Protein AF-A0A257GGH4-F1 (afdb_monomer)

Foldseek 3Di:
DDDDDDDDDDDPPPDPPDPPPDDDDDDDDDPCPPVDPPDAQAPVVDDPVVQVVQCVVPVDEQAQEFAQFDPDPVDGSGNSRVVSQVVVRVVCVNPNHHYYPGDHDDDDDPVGPPPPRGDDDDDD

Structure (mmCIF, N/CA/C/O backbone):
data_AF-A0A257GGH4-F1
#
_entry.id   AF-A0A257GGH4-F1
#
loop_
_atom_site.group_PDB
_atom_site.id
_atom_site.type_symbol
_atom_site.label_atom_id
_atom_site.label_alt_id
_atom_site.label_comp_id
_atom_site.label_asym_id
_atom_site.label_entity_id
_atom_site.label_seq_id
_atom_site.pdbx_PDB_ins_code
_atom_site.Cartn_x
_atom_site.Cartn_y
_atom_site.Cartn_z
_atom_site.occupancy
_atom_site.B_iso_or_equiv
_atom_site.auth_seq_id
_atom_site.auth_comp_id
_atom_site.auth_asym_id
_atom_site.auth_atom_id
_atom_site.pdbx_PDB_model_num
ATOM 1 N N . MET A 1 1 ? -12.029 -31.310 36.380 1.00 40.00 1 MET A N 1
ATOM 2 C CA . MET A 1 1 ? -12.451 -31.660 35.009 1.00 40.00 1 MET A CA 1
ATOM 3 C C . MET A 1 1 ? -13.382 -30.548 34.533 1.00 40.00 1 MET A C 1
ATOM 5 O O . MET A 1 1 ? -14.559 -30.571 34.852 1.00 40.00 1 MET A O 1
ATOM 9 N N . LEU A 1 2 ? -12.824 -29.494 33.929 1.00 39.91 2 LEU A N 1
ATOM 10 C CA . LEU A 1 2 ? -13.571 -28.348 33.391 1.00 39.91 2 LEU A CA 1
ATOM 11 C C . LEU A 1 2 ? -13.765 -28.594 31.8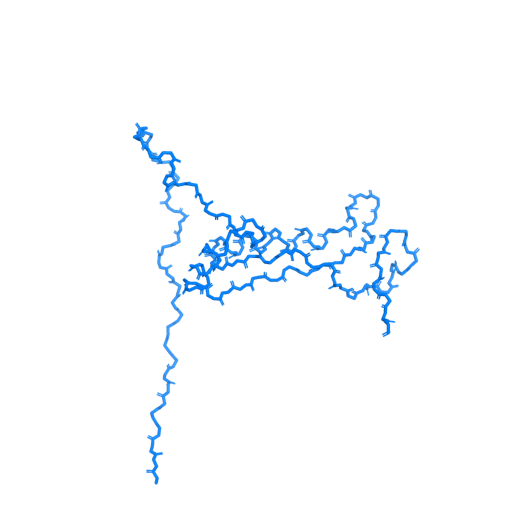92 1.00 39.91 2 LEU A C 1
ATOM 13 O O . LEU A 1 2 ? -12.780 -28.748 31.174 1.00 39.91 2 LEU A O 1
ATOM 17 N N . ALA A 1 3 ? -15.013 -28.691 31.439 1.00 34.47 3 ALA A N 1
ATOM 18 C CA . ALA A 1 3 ? -15.339 -28.855 30.028 1.00 34.47 3 ALA A CA 1
ATOM 19 C C . ALA A 1 3 ? -15.375 -27.482 29.338 1.00 34.47 3 ALA A C 1
ATOM 21 O O . ALA A 1 3 ? -16.099 -26.587 29.771 1.00 34.47 3 ALA A O 1
ATOM 22 N N . MET A 1 4 ? -14.589 -27.321 28.273 1.00 39.81 4 MET A N 1
ATOM 23 C CA . MET A 1 4 ? -14.688 -26.187 27.350 1.00 39.81 4 MET A CA 1
ATOM 24 C C . MET A 1 4 ? -15.807 -26.453 26.333 1.00 39.81 4 MET A C 1
ATOM 26 O O . MET A 1 4 ? -15.905 -27.586 25.857 1.00 39.81 4 MET A O 1
ATOM 30 N N . PRO A 1 5 ? -16.619 -25.461 25.930 1.00 40.62 5 PRO A N 1
ATOM 31 C CA . PRO A 1 5 ? -17.465 -25.621 24.760 1.00 40.62 5 PRO A CA 1
ATOM 32 C C . PRO A 1 5 ? -16.650 -25.390 23.479 1.00 40.62 5 PRO A C 1
ATOM 34 O O . PRO A 1 5 ? -15.863 -24.449 23.371 1.00 40.62 5 PRO A O 1
ATOM 37 N N . ALA A 1 6 ? -16.844 -26.285 22.512 1.00 42.06 6 ALA A N 1
ATOM 38 C CA . ALA A 1 6 ? -16.257 -26.231 21.183 1.00 42.06 6 ALA A CA 1
ATOM 39 C C . ALA A 1 6 ? -16.828 -25.055 20.366 1.00 42.06 6 ALA A C 1
ATOM 41 O O . ALA A 1 6 ? -18.041 -24.863 20.307 1.00 42.06 6 ALA A O 1
ATOM 42 N N . LEU A 1 7 ? -15.951 -24.296 19.705 1.00 38.50 7 LEU A N 1
ATOM 43 C CA . LEU A 1 7 ? -16.326 -23.305 18.694 1.00 38.50 7 LEU A CA 1
ATOM 44 C C . LEU A 1 7 ? -16.699 -24.032 17.391 1.00 38.50 7 LEU A C 1
ATOM 46 O O . LEU A 1 7 ? -15.871 -24.720 16.796 1.00 38.50 7 LEU A O 1
ATOM 50 N N . SER A 1 8 ? -17.949 -23.882 16.954 1.00 38.16 8 SER A N 1
ATOM 51 C CA . SER A 1 8 ? -18.442 -24.335 15.649 1.00 38.16 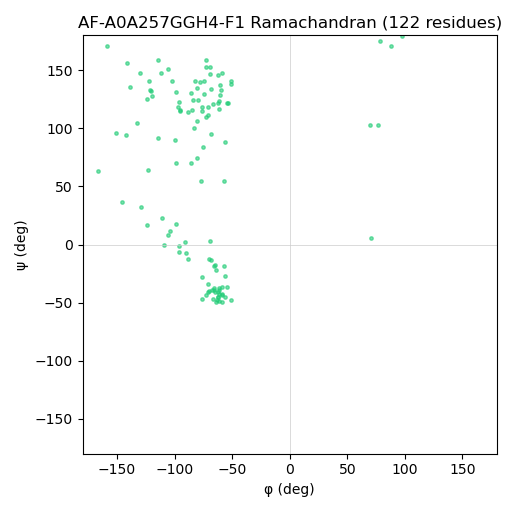8 SER A CA 1
ATOM 52 C C . SER A 1 8 ? -17.945 -23.416 14.521 1.00 38.16 8 SER A C 1
ATOM 54 O O . SER A 1 8 ? -17.973 -22.195 14.695 1.00 38.16 8 SER A O 1
ATOM 56 N N . PRO A 1 9 ? -17.559 -23.938 13.341 1.00 47.59 9 PRO A N 1
ATOM 57 C CA . PRO A 1 9 ? -17.210 -23.108 12.198 1.00 47.59 9 PRO A CA 1
ATOM 58 C C . PRO A 1 9 ? -18.499 -22.709 11.474 1.00 47.59 9 PRO A C 1
ATOM 60 O O . PRO A 1 9 ? -19.068 -23.497 10.721 1.00 47.59 9 PRO A O 1
ATOM 63 N N . THR A 1 10 ? -18.991 -21.495 11.705 1.00 35.84 10 THR A N 1
ATOM 64 C CA . THR A 1 10 ? -20.145 -20.969 10.964 1.00 35.84 10 THR A CA 1
ATOM 65 C C . THR A 1 10 ? -19.806 -19.706 10.194 1.00 35.84 10 THR A C 1
ATOM 67 O O . THR A 1 10 ? -19.379 -18.708 10.764 1.00 35.84 10 THR A O 1
ATOM 70 N N . SER A 1 11 ? -20.158 -19.782 8.910 1.00 40.50 11 SER A N 1
ATOM 71 C CA . SER A 1 11 ? -20.489 -18.691 7.999 1.00 40.50 11 SER A CA 1
ATOM 72 C C . SER A 1 11 ? -19.323 -17.881 7.438 1.00 40.50 11 SER A C 1
ATOM 74 O O . SER A 1 11 ? -18.805 -16.946 8.044 1.00 40.50 11 SER A O 1
ATOM 76 N N . THR A 1 12 ? -18.994 -18.182 6.183 1.00 49.34 12 THR A N 1
ATOM 77 C CA . THR A 1 12 ? -18.461 -17.211 5.227 1.00 49.34 12 THR A CA 1
ATOM 78 C C . THR A 1 12 ? -19.442 -16.038 5.101 1.00 49.34 12 THR A C 1
ATOM 80 O O . THR A 1 12 ? -20.329 -16.045 4.250 1.00 49.34 12 THR A O 1
ATOM 83 N N . ASN A 1 13 ? -19.296 -15.029 5.959 1.00 41.16 13 ASN A N 1
ATOM 84 C CA . ASN A 1 13 ? -19.991 -13.753 5.823 1.00 41.16 13 ASN A CA 1
ATOM 85 C C . ASN A 1 13 ? -19.329 -12.938 4.705 1.00 41.16 13 ASN A C 1
ATOM 87 O O . ASN A 1 13 ? -18.475 -12.092 4.963 1.00 41.16 13 ASN A O 1
ATOM 91 N N . ILE A 1 14 ? -19.718 -13.203 3.457 1.00 48.66 14 ILE A N 1
ATOM 92 C CA . ILE A 1 14 ? -19.607 -12.208 2.387 1.00 48.66 14 ILE A CA 1
ATOM 93 C C . ILE A 1 14 ? -20.879 -11.348 2.477 1.00 48.66 14 ILE A C 1
ATOM 95 O O . ILE A 1 14 ? -21.971 -11.890 2.300 1.00 48.66 14 ILE A O 1
ATOM 99 N N . PRO A 1 15 ? -20.786 -10.042 2.791 1.00 40.06 15 PRO A N 1
ATOM 100 C CA . PRO A 1 15 ? -21.948 -9.161 2.841 1.00 40.06 15 PRO A CA 1
ATOM 101 C C . PRO A 1 15 ? -22.648 -9.090 1.479 1.00 40.06 15 PRO A C 1
ATOM 103 O O . PRO A 1 15 ? -22.000 -8.960 0.444 1.00 40.06 15 PRO A O 1
ATOM 106 N N . SER A 1 16 ? -23.981 -9.131 1.483 1.00 52.44 16 SER A N 1
ATOM 107 C CA . SER A 1 16 ? -24.846 -9.065 0.295 1.00 52.44 16 SER A CA 1
ATOM 108 C C . SER A 1 16 ? -24.861 -7.703 -0.416 1.00 52.44 16 SER A C 1
ATOM 110 O O . SER A 1 16 ? -25.592 -7.536 -1.389 1.00 52.44 16 SER A O 1
ATOM 112 N N . ASP A 1 17 ? -24.062 -6.739 0.044 1.00 47.53 17 ASP A N 1
ATOM 113 C CA . ASP A 1 17 ? -23.908 -5.418 -0.566 1.00 47.53 17 ASP A CA 1
ATOM 114 C C . ASP A 1 17 ? -22.648 -5.383 -1.445 1.00 47.53 17 ASP A C 1
ATOM 116 O O . ASP A 1 17 ? -21.631 -4.763 -1.140 1.00 47.53 17 ASP A O 1
ATOM 120 N N . CYS A 1 18 ? -22.719 -6.103 -2.565 1.00 41.72 18 CYS A N 1
ATOM 121 C CA . CYS A 1 18 ? -21.790 -5.960 -3.683 1.00 41.72 18 CYS A CA 1
ATOM 122 C C . CYS A 1 18 ? -22.340 -4.875 -4.628 1.00 41.72 18 CYS A C 1
ATOM 124 O O . CYS A 1 18 ? -23.396 -5.085 -5.239 1.00 41.72 18 CYS A O 1
ATOM 126 N N . PRO A 1 19 ? -21.678 -3.717 -4.802 1.00 44.22 19 PRO A N 1
ATOM 127 C CA . PRO A 1 19 ? -22.213 -2.640 -5.616 1.00 44.22 19 PRO A CA 1
ATOM 128 C C . PRO A 1 19 ? -21.830 -2.860 -7.084 1.00 44.22 19 PRO A C 1
ATOM 130 O O . PRO A 1 19 ? -21.045 -2.117 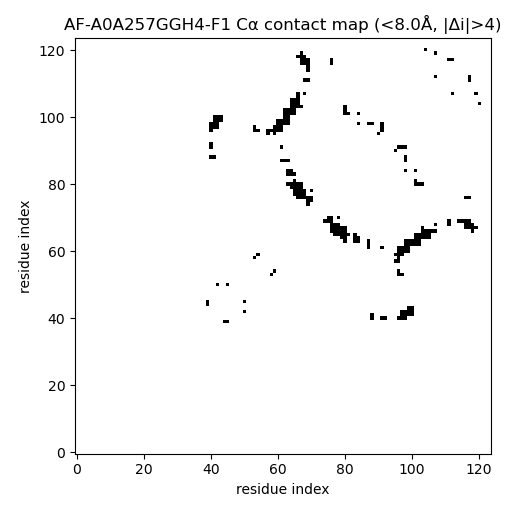-7.655 1.00 44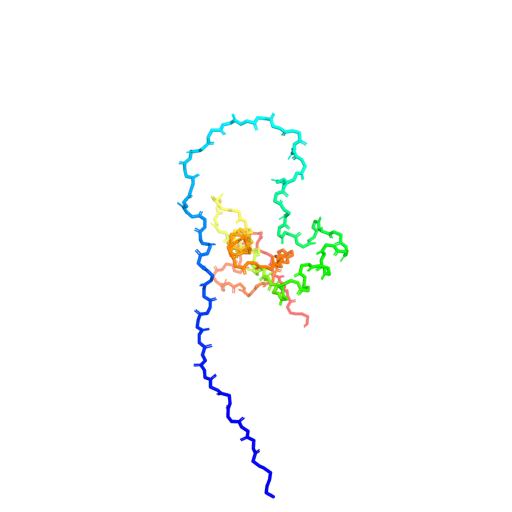.22 19 PRO A O 1
ATOM 133 N N . SER A 1 20 ? -22.413 -3.870 -7.728 1.00 47.34 20 SER A N 1
ATOM 134 C CA . SER A 1 20 ? -22.474 -3.935 -9.201 1.00 47.34 20 SER A CA 1
ATOM 135 C C . SER A 1 20 ? -23.863 -3.581 -9.748 1.00 47.34 20 SER A C 1
ATOM 137 O O . SER A 1 20 ? -24.139 -3.741 -10.934 1.00 47.34 20 SER A O 1
ATOM 139 N N . ARG A 1 21 ? -24.760 -3.039 -8.912 1.00 46.06 21 ARG A N 1
ATOM 140 C CA . ARG A 1 21 ? -26.155 -2.768 -9.290 1.00 46.06 21 ARG A CA 1
ATOM 141 C C . ARG A 1 21 ? -26.546 -1.298 -9.116 1.00 46.06 21 ARG A C 1
ATOM 143 O O . ARG A 1 21 ? -27.414 -0.982 -8.308 1.00 46.06 21 ARG A O 1
ATOM 150 N N . ARG A 1 22 ? -25.922 -0.391 -9.877 1.00 43.38 22 ARG A N 1
ATOM 151 C CA . ARG A 1 22 ? -26.512 0.923 -10.223 1.00 43.38 22 ARG A CA 1
ATOM 152 C C . ARG A 1 22 ? -25.750 1.619 -11.362 1.00 43.38 22 ARG A C 1
ATOM 154 O O . ARG A 1 22 ? -25.183 2.691 -11.204 1.00 43.38 22 ARG A O 1
ATOM 161 N N . LEU A 1 23 ? -25.753 0.995 -12.539 1.00 50.09 23 LEU A N 1
ATOM 162 C CA . LEU A 1 23 ? -25.480 1.696 -13.795 1.00 50.09 23 LEU A CA 1
ATOM 163 C C . LEU A 1 23 ? -26.706 2.572 -14.119 1.00 50.09 23 LEU A C 1
ATOM 165 O O . LEU A 1 23 ? -27.770 2.050 -14.430 1.00 50.09 23 LEU A O 1
ATOM 169 N N . PHE A 1 24 ? -26.523 3.890 -14.001 1.00 49.53 24 PHE A N 1
ATOM 170 C CA . PHE A 1 24 ? -27.433 4.992 -14.353 1.00 49.53 24 PHE A CA 1
ATOM 171 C C . PHE A 1 24 ? -28.707 5.176 -13.499 1.00 49.53 24 PHE A C 1
ATOM 173 O O . PHE A 1 24 ? -29.725 4.515 -13.677 1.00 49.53 24 PHE A O 1
ATOM 180 N N . GLY A 1 25 ? -28.662 6.176 -12.610 1.00 32.59 25 GLY A N 1
ATOM 181 C CA . GLY A 1 25 ? -29.808 6.751 -11.901 1.00 32.59 25 GLY A CA 1
ATOM 182 C C . GLY A 1 25 ? -29.680 8.278 -11.830 1.00 32.59 25 GLY A C 1
ATOM 183 O O . GLY A 1 25 ? -28.594 8.797 -11.597 1.00 32.59 25 GLY A O 1
ATOM 184 N N . SER A 1 26 ? -30.786 8.968 -12.103 1.00 39.06 26 SER A N 1
ATOM 185 C CA . SER A 1 26 ? -30.953 10.393 -12.437 1.00 39.06 26 SER A CA 1
ATOM 186 C C . SER A 1 26 ? -30.306 11.419 -11.495 1.00 39.06 26 SER A C 1
ATOM 188 O O . SER A 1 26 ? -30.457 11.351 -10.276 1.00 39.06 26 SER A O 1
ATOM 190 N N . PHE A 1 27 ? -29.698 12.444 -12.099 1.00 51.06 27 PHE A N 1
ATOM 191 C CA . PHE A 1 27 ? -29.145 13.631 -11.446 1.00 51.06 27 PHE A CA 1
ATOM 192 C C . PHE A 1 27 ? -30.220 14.458 -10.722 1.00 51.06 27 PHE A C 1
ATOM 194 O O . PHE A 1 27 ? -31.139 14.989 -11.343 1.00 51.06 27 PHE A O 1
ATOM 201 N N . SER A 1 28 ? -30.043 14.652 -9.416 1.00 43.47 28 SER A N 1
ATOM 202 C CA . SER A 1 28 ? -30.632 15.767 -8.672 1.00 43.47 28 SER A CA 1
ATOM 203 C C . SER A 1 28 ? -29.529 16.384 -7.822 1.00 43.47 28 SER A C 1
ATOM 205 O O . SER A 1 28 ? -29.093 15.802 -6.831 1.00 43.47 28 SER A O 1
ATOM 207 N N . ALA A 1 29 ? -29.029 17.542 -8.253 1.00 49.91 29 ALA A N 1
ATOM 208 C CA . ALA A 1 29 ? -28.054 18.316 -7.500 1.00 49.91 29 ALA A CA 1
ATOM 209 C C . ALA A 1 29 ? -28.731 18.884 -6.242 1.00 49.91 29 ALA A C 1
ATOM 211 O O . ALA A 1 29 ? -29.388 19.922 -6.287 1.00 49.91 29 ALA A O 1
ATOM 212 N N . LYS A 1 30 ? -28.594 18.180 -5.117 1.00 42.31 30 LYS A N 1
ATOM 213 C CA . LYS A 1 30 ? -28.819 18.730 -3.776 1.00 42.31 30 LYS A CA 1
ATOM 214 C C . LYS A 1 30 ? -27.464 18.927 -3.102 1.00 42.31 30 LYS A C 1
ATOM 216 O O . LYS A 1 30 ? -26.502 18.244 -3.428 1.00 42.31 30 LYS A O 1
ATOM 221 N N . SER A 1 31 ? -27.404 19.906 -2.211 1.00 49.44 31 SER A N 1
ATOM 222 C CA . SER A 1 31 ? -26.248 20.501 -1.526 1.00 49.44 31 SER A CA 1
ATOM 223 C C . SER A 1 31 ? -25.357 19.541 -0.699 1.00 49.44 31 SER A C 1
ATOM 225 O O . SER A 1 31 ? -25.128 19.792 0.480 1.00 49.44 31 SER A O 1
ATOM 227 N N . GLY A 1 32 ? -24.850 18.454 -1.291 1.00 41.44 32 GLY A N 1
ATOM 228 C CA . GLY A 1 32 ? -24.152 17.346 -0.617 1.00 41.44 32 GLY A CA 1
ATOM 229 C C . GLY A 1 32 ? -22.802 16.970 -1.240 1.00 41.44 32 GLY A C 1
ATOM 230 O O . GLY A 1 32 ? -22.423 15.806 -1.234 1.00 41.44 32 GLY A O 1
ATOM 231 N N . ILE A 1 33 ? -22.063 17.935 -1.802 1.00 49.03 33 ILE A N 1
ATOM 232 C CA . ILE A 1 33 ? -20.784 17.674 -2.502 1.00 49.03 33 ILE A CA 1
ATOM 233 C C . ILE A 1 33 ? -19.699 17.122 -1.552 1.00 49.03 33 ILE A C 1
ATOM 235 O O . ILE A 1 33 ? -18.781 16.439 -1.994 1.00 49.03 33 ILE A O 1
ATOM 239 N N . LEU A 1 34 ? -19.818 17.354 -0.242 1.00 44.47 34 LEU A N 1
ATOM 240 C CA . LEU A 1 34 ? -18.853 16.863 0.749 1.00 44.47 34 LEU A CA 1
ATOM 241 C C . LEU A 1 34 ? -19.166 15.455 1.282 1.00 44.47 34 LEU A C 1
ATOM 243 O O . LEU A 1 34 ? -18.305 14.849 1.910 1.00 44.47 34 LEU A O 1
ATOM 247 N N . GLU A 1 35 ? -20.357 14.910 1.024 1.00 48.72 35 GLU A N 1
ATOM 248 C CA . GLU A 1 35 ? -20.826 13.673 1.669 1.00 48.72 35 GLU A CA 1
ATOM 249 C C . GLU A 1 35 ? -20.463 12.396 0.889 1.00 48.72 35 GLU A C 1
ATOM 251 O O . GLU A 1 35 ? -20.793 11.285 1.294 1.00 48.72 35 GLU A O 1
ATOM 256 N N . THR A 1 36 ? -19.752 12.503 -0.238 1.00 51.59 36 THR A N 1
ATOM 257 C CA . THR A 1 36 ? -19.332 11.318 -1.015 1.00 51.59 36 THR A CA 1
ATOM 258 C C . THR A 1 36 ? -17.966 11.491 -1.678 1.00 51.59 36 THR A C 1
ATOM 260 O O . THR A 1 36 ? -17.730 11.014 -2.784 1.00 51.59 36 THR A O 1
ATOM 263 N N . LEU A 1 37 ? -17.026 12.164 -1.012 1.00 59.62 37 LEU A N 1
ATOM 264 C CA . LEU A 1 37 ? -15.611 11.958 -1.327 1.00 59.62 37 LEU A CA 1
ATOM 265 C C . LEU A 1 37 ? -15.176 10.680 -0.612 1.00 59.62 37 LEU A C 1
ATOM 267 O O . LEU A 1 37 ? -15.058 10.658 0.613 1.00 59.62 37 LEU A O 1
ATOM 271 N N . ALA A 1 38 ? -14.999 9.600 -1.375 1.00 70.62 38 ALA A N 1
ATOM 272 C CA . ALA A 1 38 ? -14.459 8.358 -0.841 1.00 70.62 38 ALA A CA 1
ATOM 273 C C . ALA A 1 38 ? -13.121 8.659 -0.151 1.00 70.62 38 ALA A C 1
ATOM 275 O O . ALA A 1 38 ? -12.205 9.216 -0.757 1.00 70.62 38 ALA A O 1
ATOM 276 N N . MET A 1 39 ? -13.029 8.334 1.140 1.00 84.44 39 MET A N 1
ATOM 277 C CA . MET A 1 39 ? -11.781 8.468 1.884 1.00 84.44 39 MET A CA 1
ATOM 278 C C . MET A 1 39 ? -10.708 7.597 1.231 1.00 84.44 39 MET A C 1
ATOM 280 O O . MET A 1 39 ? -10.951 6.427 0.930 1.00 84.44 39 MET A O 1
ATOM 284 N N . THR A 1 40 ? -9.519 8.169 1.030 1.00 93.62 40 THR A N 1
ATOM 285 C CA . THR A 1 40 ? -8.371 7.431 0.495 1.00 93.62 40 THR A CA 1
ATOM 286 C C . THR A 1 40 ? -8.018 6.237 1.383 1.00 93.62 40 THR A C 1
ATOM 288 O O . THR A 1 40 ? -8.168 6.281 2.606 1.00 93.62 40 THR A O 1
ATOM 291 N N . ARG A 1 41 ? -7.523 5.164 0.760 1.00 96.19 41 ARG A N 1
ATOM 292 C CA . ARG A 1 41 ? -7.004 3.977 1.455 1.00 96.19 41 ARG A CA 1
ATOM 293 C C . ARG A 1 41 ? -5.510 4.070 1.765 1.00 96.19 41 ARG A C 1
ATOM 295 O O . ARG A 1 41 ? -5.004 3.211 2.478 1.00 96.19 41 ARG A O 1
ATOM 302 N N . GLN A 1 42 ? -4.820 5.092 1.261 1.00 97.31 42 GLN A N 1
ATOM 303 C CA . GLN A 1 42 ? -3.387 5.306 1.481 1.00 97.31 42 GLN A CA 1
ATOM 304 C C . GLN A 1 42 ? -3.134 5.844 2.888 1.00 97.31 42 GLN A C 1
ATOM 306 O O . GLN A 1 42 ? -3.555 6.953 3.222 1.00 97.31 42 GLN A O 1
ATOM 311 N N . LEU A 1 43 ? -2.452 5.055 3.714 1.00 96.81 43 LEU A N 1
ATOM 312 C CA . LEU A 1 43 ? -2.230 5.355 5.126 1.00 96.81 43 LEU A CA 1
ATOM 313 C C . LEU A 1 43 ? -1.436 6.653 5.330 1.00 96.81 43 LEU A C 1
ATOM 315 O O . LEU A 1 43 ? -1.738 7.415 6.244 1.00 96.81 43 LEU A O 1
ATOM 319 N N . GLU A 1 44 ? -0.459 6.933 4.471 1.00 96.12 44 GLU A N 1
ATOM 320 C CA . GLU A 1 44 ? 0.390 8.131 4.508 1.00 96.12 44 GLU A CA 1
ATOM 321 C C . GLU A 1 44 ? -0.351 9.445 4.257 1.00 96.12 44 GLU A C 1
ATOM 323 O O . GLU A 1 44 ? 0.170 10.509 4.590 1.00 96.12 44 GLU A O 1
ATOM 328 N N . LEU A 1 45 ? -1.554 9.385 3.684 1.00 96.75 45 LEU A N 1
ATOM 329 C CA . LEU A 1 45 ? -2.379 10.562 3.414 1.00 96.75 45 LEU A CA 1
ATOM 330 C C . LEU A 1 45 ? -3.425 10.812 4.509 1.00 96.75 45 LEU A C 1
ATOM 332 O O . LEU A 1 45 ? -4.186 11.779 4.427 1.00 96.75 45 LEU A O 1
ATOM 336 N N . LEU A 1 46 ? -3.488 9.954 5.532 1.00 95.12 46 LEU A N 1
ATOM 337 C CA . LEU A 1 46 ? -4.476 10.038 6.601 1.00 95.12 46 LEU A CA 1
ATOM 338 C C . LEU A 1 46 ? -3.889 10.639 7.880 1.00 95.12 46 LEU A C 1
ATOM 340 O O . LEU A 1 46 ? -2.782 10.327 8.312 1.00 95.12 46 LEU A O 1
ATOM 344 N N . GLY A 1 47 ? -4.690 11.475 8.543 1.00 95.50 47 GLY A N 1
ATOM 345 C CA . GLY A 1 47 ? -4.401 11.930 9.901 1.00 95.50 47 GLY A CA 1
ATOM 346 C C . GLY A 1 47 ? -4.627 10.822 10.947 1.00 95.50 47 GLY A C 1
ATOM 347 O O . GLY A 1 47 ? -5.433 9.915 10.714 1.00 95.50 47 GLY A O 1
ATOM 348 N N . PRO A 1 48 ? -4.011 10.916 12.142 1.00 96.38 48 PRO A N 1
ATOM 349 C CA . PRO A 1 48 ? -4.090 9.874 13.175 1.00 96.38 48 PRO A CA 1
ATOM 350 C C . PRO A 1 48 ? -5.515 9.475 13.585 1.00 96.38 48 PRO A C 1
ATOM 352 O O . PRO A 1 48 ? -5.780 8.299 13.818 1.00 96.38 48 PRO A O 1
ATOM 355 N N . GLY A 1 49 ? -6.450 10.433 13.638 1.00 96.31 49 GLY A N 1
ATOM 356 C CA . GLY A 1 49 ? -7.852 10.164 13.977 1.00 96.31 49 GLY A CA 1
ATOM 357 C C . GLY A 1 49 ? -8.568 9.292 12.941 1.00 96.31 49 GLY A C 1
ATOM 358 O O . GLY A 1 49 ? -9.283 8.364 13.310 1.00 96.31 49 GLY A O 1
ATOM 359 N N . HIS A 1 50 ? -8.321 9.529 11.648 1.00 95.38 50 HIS A N 1
ATOM 360 C CA . HIS A 1 50 ? -8.871 8.701 10.571 1.00 95.38 50 HIS A CA 1
ATOM 361 C C . HIS A 1 50 ? -8.267 7.295 10.582 1.00 95.38 50 HIS A C 1
ATOM 363 O O . HIS A 1 50 ? -8.989 6.317 10.410 1.00 95.38 50 HIS A O 1
ATOM 369 N N . ILE A 1 51 ? -6.963 7.188 10.855 1.00 95.12 51 ILE A N 1
ATOM 370 C CA . ILE A 1 51 ? -6.281 5.897 10.992 1.00 95.12 51 ILE A CA 1
ATOM 371 C C . ILE A 1 51 ? -6.884 5.095 12.152 1.00 95.12 51 ILE A C 1
ATOM 373 O O . ILE A 1 51 ? -7.236 3.933 11.975 1.00 95.12 51 ILE A O 1
ATOM 377 N N . ALA A 1 52 ? -7.054 5.709 13.326 1.00 95.81 52 ALA A N 1
ATOM 378 C CA . ALA A 1 52 ? -7.636 5.042 14.491 1.00 95.81 52 ALA A CA 1
ATOM 379 C C . ALA A 1 52 ? -9.085 4.589 14.242 1.00 95.81 52 ALA A C 1
ATOM 381 O O . ALA A 1 52 ? -9.459 3.473 14.615 1.00 95.81 52 ALA A O 1
ATOM 382 N N . ALA A 1 53 ? -9.887 5.428 13.580 1.00 94.31 53 ALA A N 1
ATOM 383 C CA . ALA A 1 53 ? -11.254 5.087 13.201 1.00 94.31 53 ALA A CA 1
ATOM 384 C C . ALA A 1 53 ? -11.293 3.891 12.237 1.00 94.31 53 ALA A C 1
ATOM 386 O O . ALA A 1 53 ? -12.055 2.947 12.453 1.00 94.31 53 ALA A O 1
ATOM 387 N N . GLU A 1 54 ? -10.434 3.886 11.216 1.00 94.62 54 GLU A N 1
ATOM 388 C CA . GLU A 1 54 ? -10.392 2.801 10.237 1.00 94.62 54 GLU A CA 1
ATOM 389 C C . GLU A 1 54 ? -9.846 1.503 10.837 1.00 94.62 54 GLU A C 1
ATOM 391 O O . GLU A 1 54 ? -10.422 0.454 10.584 1.00 94.62 54 GLU A O 1
ATOM 396 N N . ILE A 1 55 ? -8.819 1.551 11.693 1.00 94.06 55 ILE A N 1
ATOM 397 C CA . ILE A 1 55 ? -8.323 0.363 12.413 1.00 94.06 55 ILE A CA 1
ATOM 398 C C . ILE A 1 55 ? -9.416 -0.221 13.317 1.00 94.06 55 ILE A C 1
ATOM 400 O O . ILE A 1 55 ? -9.560 -1.439 13.394 1.00 94.06 55 ILE A O 1
ATOM 404 N N . THR A 1 56 ? -10.215 0.631 13.966 1.00 96.06 56 THR A N 1
ATOM 405 C CA . THR A 1 56 ? -11.355 0.185 14.786 1.00 96.06 56 THR A CA 1
ATOM 406 C C . THR A 1 56 ? -12.433 -0.482 13.927 1.00 96.06 56 THR A C 1
ATOM 408 O O . THR A 1 56 ? -13.006 -1.493 14.329 1.00 96.06 56 THR A O 1
ATOM 411 N N . ARG A 1 57 ? -12.697 0.054 12.728 1.00 95.19 57 ARG A N 1
ATOM 412 C CA . ARG A 1 57 ? -13.682 -0.482 11.773 1.00 95.19 57 ARG A CA 1
ATOM 413 C C . ARG A 1 57 ? -13.209 -1.777 11.101 1.00 95.19 57 ARG A C 1
ATOM 415 O O . ARG A 1 57 ? -13.994 -2.703 10.915 1.00 95.19 57 ARG A O 1
ATOM 422 N N . CYS A 1 58 ? -11.951 -1.817 10.680 1.00 95.56 58 CYS A N 1
ATOM 423 C CA . CYS A 1 58 ? -11.318 -2.902 9.945 1.00 95.56 58 CYS A CA 1
ATOM 424 C C . CYS A 1 58 ? -9.811 -2.922 10.275 1.00 95.56 58 CYS A C 1
ATOM 426 O O . CYS A 1 58 ? -9.037 -2.202 9.641 1.00 95.56 58 CYS A O 1
ATOM 428 N N . PRO A 1 59 ? -9.359 -3.753 11.235 1.00 95.81 59 PRO A N 1
ATOM 429 C CA . PRO A 1 59 ? -7.959 -3.822 11.662 1.00 95.81 59 PRO A CA 1
ATOM 430 C C . PRO A 1 59 ? -7.102 -4.606 10.654 1.00 95.81 59 PRO A C 1
ATOM 432 O O . PRO A 1 59 ? -6.449 -5.596 10.986 1.00 95.81 59 PRO A O 1
ATOM 435 N N . ARG A 1 60 ? -7.137 -4.189 9.386 1.00 97.25 60 ARG A N 1
ATOM 436 C CA . ARG A 1 60 ? -6.395 -4.779 8.275 1.00 97.25 60 ARG A CA 1
ATOM 437 C C . ARG A 1 60 ? -5.484 -3.731 7.660 1.00 97.25 60 ARG A C 1
ATOM 439 O O . ARG A 1 60 ? -5.925 -2.634 7.321 1.00 97.25 60 ARG A O 1
ATOM 446 N N . VAL A 1 61 ? -4.233 -4.124 7.452 1.00 96.56 61 VAL A N 1
ATOM 447 C CA . VAL A 1 61 ? -3.254 -3.338 6.707 1.00 96.56 61 VAL A CA 1
ATOM 448 C C . VAL A 1 61 ? -2.711 -4.186 5.566 1.00 96.56 61 VAL A C 1
ATOM 450 O O . VAL A 1 61 ? -2.225 -5.295 5.784 1.00 96.56 61 VAL A O 1
ATOM 453 N N . TRP A 1 62 ? -2.806 -3.659 4.354 1.00 97.44 62 TRP A N 1
ATOM 454 C CA . TRP A 1 62 ? -2.155 -4.199 3.171 1.00 97.44 62 TRP A CA 1
ATOM 455 C C . TRP A 1 62 ? -0.740 -3.637 3.119 1.00 97.44 62 TRP A C 1
ATOM 457 O O . TRP A 1 62 ? -0.560 -2.429 3.267 1.00 97.44 62 TRP A O 1
ATOM 467 N N . LEU A 1 63 ? 0.262 -4.499 2.942 1.00 96.19 63 LEU A N 1
ATOM 468 C CA . LEU A 1 63 ? 1.671 -4.106 2.945 1.00 96.19 63 LEU A CA 1
ATOM 469 C C . LEU A 1 63 ? 2.292 -4.323 1.562 1.00 96.19 63 LEU A C 1
ATOM 471 O O . LEU A 1 63 ? 2.770 -5.428 1.292 1.00 96.19 63 LEU A O 1
ATOM 475 N N . PRO A 1 64 ? 2.283 -3.309 0.683 1.00 95.06 64 PRO A N 1
ATOM 476 C CA . PRO A 1 64 ? 2.895 -3.394 -0.634 1.00 95.06 64 PRO A CA 1
ATOM 477 C C . PRO A 1 64 ? 4.405 -3.640 -0.521 1.00 95.06 64 PRO A C 1
ATOM 479 O O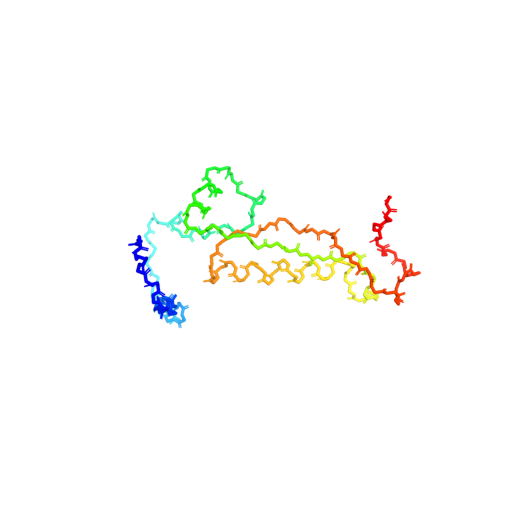 . PRO A 1 64 ? 5.134 -2.874 0.118 1.00 95.06 64 PRO A O 1
ATOM 482 N N . LEU A 1 65 ? 4.873 -4.723 -1.145 1.00 92.69 65 LEU A N 1
ATOM 483 C CA . LEU A 1 65 ? 6.280 -5.121 -1.189 1.00 92.69 65 LEU A CA 1
ATOM 484 C C . LEU A 1 65 ? 6.737 -5.191 -2.641 1.00 92.69 65 LEU A C 1
ATOM 486 O O . LEU A 1 65 ? 6.062 -5.777 -3.480 1.00 92.69 65 LEU A O 1
ATOM 490 N N . GLY A 1 66 ? 7.892 -4.597 -2.920 1.00 90.00 66 GLY A N 1
ATOM 491 C CA . GLY A 1 66 ? 8.447 -4.526 -4.265 1.00 90.00 66 GLY A CA 1
ATOM 492 C C . GLY A 1 66 ? 9.947 -4.276 -4.249 1.00 90.00 66 GLY A C 1
ATOM 493 O O . GLY A 1 66 ? 10.550 -4.000 -3.206 1.00 90.00 66 GLY A O 1
ATOM 494 N N . THR A 1 67 ? 10.552 -4.383 -5.420 1.00 90.06 67 THR A N 1
ATOM 495 C CA . THR A 1 67 ? 11.980 -4.179 -5.673 1.00 90.06 67 THR A CA 1
ATOM 496 C C . THR A 1 67 ? 12.191 -2.964 -6.567 1.00 90.06 67 THR A C 1
ATOM 498 O O . THR A 1 67 ? 11.290 -2.525 -7.276 1.00 90.06 67 THR A O 1
ATOM 501 N N . ILE A 1 68 ? 13.402 -2.411 -6.508 1.00 89.56 68 ILE A N 1
ATOM 502 C CA . ILE A 1 68 ? 13.922 -1.523 -7.547 1.00 89.56 68 ILE A CA 1
ATOM 503 C C . ILE A 1 68 ? 14.847 -2.377 -8.418 1.00 89.56 68 ILE A C 1
ATOM 505 O O . ILE A 1 68 ? 16.023 -2.537 -8.080 1.00 89.56 68 ILE A O 1
ATOM 509 N N . GLU A 1 69 ? 14.287 -2.999 -9.457 1.00 87.81 69 GLU A N 1
ATOM 510 C CA . GLU A 1 69 ? 14.925 -3.969 -10.361 1.00 87.81 69 GLU A CA 1
ATOM 511 C C . GLU A 1 69 ? 14.851 -3.495 -11.813 1.00 87.81 69 GLU A C 1
ATOM 513 O O . GLU A 1 69 ? 13.861 -2.927 -12.261 1.00 87.81 69 GLU A O 1
ATOM 518 N N . TYR A 1 70 ? 15.917 -3.711 -12.577 1.00 88.50 70 TYR A N 1
ATOM 519 C CA . TYR A 1 70 ? 15.899 -3.419 -14.004 1.00 88.50 70 TYR A CA 1
ATOM 520 C C . TYR A 1 70 ? 14.930 -4.349 -14.755 1.00 88.50 70 TYR A C 1
ATOM 522 O O . TYR A 1 70 ? 15.123 -5.561 -14.791 1.00 88.50 70 TYR A O 1
ATOM 530 N N . HIS A 1 71 ? 13.939 -3.767 -15.435 1.00 88.38 71 HIS A N 1
ATOM 531 C CA . HIS A 1 71 ? 12.944 -4.487 -16.243 1.00 88.38 71 HIS A CA 1
ATOM 532 C C . HIS A 1 71 ? 13.106 -4.235 -17.758 1.00 88.38 71 HIS A C 1
ATOM 534 O O . HIS A 1 71 ? 12.166 -4.395 -18.535 1.00 88.38 71 HIS A O 1
ATOM 540 N N . GLY A 1 72 ? 14.301 -3.833 -18.206 1.00 89.62 72 GLY A N 1
ATOM 541 C CA . GLY A 1 72 ? 14.523 -3.370 -19.579 1.00 89.62 72 GLY A CA 1
ATOM 542 C C . GLY A 1 72 ? 14.264 -1.869 -19.749 1.00 89.62 72 GLY A C 1
ATOM 543 O O . GLY A 1 72 ? 13.726 -1.211 -18.868 1.00 89.62 72 GLY A O 1
ATOM 544 N N . GLN A 1 73 ? 14.614 -1.311 -20.913 1.00 91.56 73 GLN A N 1
ATOM 545 C CA . GLN A 1 73 ? 14.443 0.128 -21.195 1.00 91.56 73 GLN A CA 1
ATOM 546 C C . GLN A 1 73 ? 12.979 0.584 -21.316 1.00 91.56 73 GLN A C 1
ATOM 548 O O . GLN A 1 73 ? 12.705 1.779 -21.342 1.00 91.56 73 GLN A O 1
ATOM 553 N N . HIS A 1 74 ? 12.045 -0.358 -21.434 1.00 93.94 74 HIS A N 1
ATOM 554 C CA . HIS A 1 74 ? 10.633 -0.091 -21.697 1.00 93.94 74 HIS A CA 1
ATOM 555 C C . HIS A 1 74 ? 9.776 -0.069 -20.423 1.00 93.94 74 HIS A C 1
ATOM 557 O O . HIS A 1 74 ? 8.595 0.263 -20.503 1.00 93.94 74 HIS A O 1
ATOM 563 N N . LEU A 1 75 ? 10.343 -0.422 -19.263 1.00 94.88 75 LEU A N 1
ATOM 564 C CA . LEU A 1 75 ? 9.616 -0.518 -17.999 1.00 94.88 75 LEU A CA 1
ATOM 565 C C . LEU A 1 75 ? 10.337 0.233 -16.877 1.00 94.88 75 LEU A C 1
ATOM 567 O O . LEU A 1 75 ? 11.569 0.292 -16.852 1.00 94.88 75 LEU A O 1
ATOM 571 N N . PRO A 1 76 ? 9.580 0.804 -15.925 1.00 94.12 76 PRO A N 1
ATOM 572 C CA . PRO A 1 76 ? 10.165 1.463 -14.772 1.00 94.12 76 PRO A CA 1
ATOM 573 C C . PRO A 1 76 ? 10.826 0.439 -13.848 1.00 94.12 76 PRO A C 1
ATOM 575 O O . PRO A 1 76 ? 10.316 -0.661 -13.653 1.00 94.12 76 PRO A O 1
ATOM 578 N N . VAL A 1 77 ? 11.913 0.843 -13.191 1.00 92.38 77 VAL A N 1
ATOM 579 C CA . VAL A 1 77 ? 12.640 -0.028 -12.253 1.00 92.38 77 VAL A CA 1
ATOM 580 C C . VAL A 1 77 ? 11.839 -0.401 -11.000 1.00 92.38 77 VAL A C 1
ATOM 582 O O . VAL A 1 77 ? 12.175 -1.347 -10.307 1.00 92.38 77 VAL A O 1
ATOM 585 N N . GLY A 1 78 ? 10.779 0.345 -10.685 1.00 92.75 78 GLY A N 1
ATOM 586 C CA . GLY A 1 78 ? 9.894 0.077 -9.548 1.00 92.75 78 GLY A CA 1
ATOM 587 C C . GLY A 1 78 ? 8.607 -0.659 -9.916 1.00 92.75 78 GLY A C 1
ATOM 588 O O . GLY A 1 78 ? 7.645 -0.578 -9.154 1.00 92.75 78 GLY A O 1
ATOM 589 N N . LEU A 1 79 ? 8.539 -1.298 -11.089 1.00 94.25 79 LEU A N 1
ATOM 590 C CA . LEU A 1 79 ? 7.305 -1.889 -11.616 1.00 94.25 79 LEU A CA 1
ATOM 591 C C . LEU A 1 79 ? 6.608 -2.801 -10.600 1.00 94.25 79 LEU A C 1
ATOM 593 O O . LEU A 1 79 ? 5.418 -2.621 -10.349 1.00 94.25 79 LEU A O 1
ATOM 597 N N . ASP A 1 80 ? 7.363 -3.704 -9.974 1.00 92.19 80 ASP A N 1
ATOM 598 C CA . ASP A 1 80 ? 6.843 -4.666 -8.999 1.00 92.19 80 ASP A CA 1
ATOM 599 C C . ASP A 1 80 ? 6.111 -3.968 -7.839 1.00 92.19 80 ASP A C 1
ATOM 601 O O . ASP A 1 80 ? 4.999 -4.347 -7.468 1.00 92.19 80 ASP A O 1
ATOM 605 N N . GLY A 1 81 ? 6.704 -2.902 -7.291 1.00 93.31 81 GLY A N 1
ATOM 606 C CA . GLY A 1 81 ? 6.089 -2.126 -6.214 1.00 93.31 81 GLY A CA 1
ATOM 607 C C . GLY A 1 81 ? 4.890 -1.302 -6.683 1.00 93.31 81 GLY A C 1
ATOM 608 O O . GLY A 1 81 ? 3.866 -1.268 -6.009 1.00 93.31 81 GLY A O 1
ATOM 609 N N . LEU A 1 82 ? 4.968 -0.681 -7.863 1.00 95.00 82 LEU A N 1
ATOM 610 C CA . LEU A 1 82 ? 3.848 0.090 -8.417 1.00 95.00 82 LEU A CA 1
ATOM 611 C C . LEU A 1 82 ? 2.614 -0.792 -8.648 1.00 95.00 82 LEU A C 1
ATOM 613 O O . LEU A 1 82 ? 1.499 -0.399 -8.300 1.00 95.00 82 LEU A O 1
ATOM 617 N N . GLN A 1 83 ? 2.816 -1.995 -9.188 1.00 95.44 83 GLN A N 1
ATOM 618 C CA . GLN A 1 83 ? 1.740 -2.961 -9.395 1.00 95.44 83 GLN A CA 1
ATOM 619 C C . GLN A 1 83 ? 1.170 -3.466 -8.067 1.00 95.44 83 GLN A C 1
ATOM 621 O O . GLN A 1 83 ? -0.050 -3.469 -7.898 1.00 95.44 83 GLN A O 1
ATOM 626 N N . ALA A 1 84 ? 2.026 -3.847 -7.113 1.00 95.38 84 ALA A N 1
ATOM 627 C CA . ALA A 1 84 ? 1.582 -4.300 -5.795 1.00 95.38 84 ALA A CA 1
ATOM 628 C C . ALA A 1 84 ? 0.766 -3.223 -5.061 1.00 95.38 84 ALA A C 1
ATOM 630 O O . ALA A 1 84 ? -0.286 -3.521 -4.496 1.00 95.38 84 ALA A O 1
ATOM 631 N N . HIS A 1 85 ? 1.220 -1.968 -5.105 1.00 96.81 85 HIS A N 1
ATOM 632 C CA . HIS A 1 85 ? 0.529 -0.848 -4.478 1.00 96.81 85 HIS A CA 1
ATOM 633 C C . HIS A 1 85 ? -0.854 -0.611 -5.098 1.00 96.81 85 HIS A 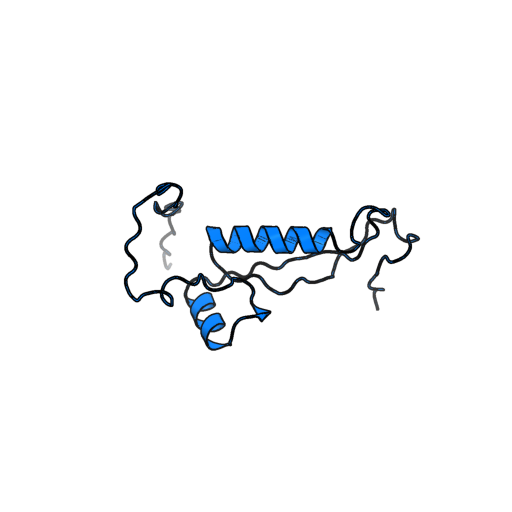C 1
ATOM 635 O O . HIS A 1 85 ? -1.835 -0.512 -4.364 1.00 96.81 85 HIS A O 1
ATOM 641 N N . GLY A 1 86 ? -0.953 -0.584 -6.433 1.00 96.44 86 GLY A N 1
ATOM 642 C CA . GLY A 1 86 ? -2.237 -0.447 -7.131 1.00 96.44 86 GLY A CA 1
ATOM 643 C C . GLY A 1 86 ? -3.218 -1.572 -6.789 1.00 96.44 86 GLY A C 1
ATOM 644 O O . GLY A 1 86 ? -4.334 -1.303 -6.358 1.00 96.44 86 GLY A O 1
ATOM 645 N N . LEU A 1 87 ? -2.766 -2.828 -6.865 1.00 97.19 87 LEU A N 1
ATOM 646 C CA . LEU A 1 87 ? -3.595 -3.995 -6.536 1.00 97.19 87 LEU A CA 1
ATOM 647 C C . LEU A 1 87 ? -4.123 -3.963 -5.097 1.00 97.19 87 LEU A C 1
ATOM 649 O O . LEU A 1 87 ? -5.243 -4.398 -4.833 1.00 97.19 87 LEU A O 1
ATOM 653 N N . TYR A 1 88 ? -3.327 -3.470 -4.149 1.00 97.69 88 TYR A N 1
ATOM 654 C CA . TYR A 1 88 ? -3.756 -3.373 -2.757 1.00 97.69 88 TYR A CA 1
ATOM 655 C C . TYR A 1 88 ? -4.715 -2.218 -2.503 1.00 97.69 88 TYR A C 1
ATOM 657 O O . TYR A 1 88 ? -5.549 -2.344 -1.610 1.00 97.69 88 TYR A O 1
ATOM 665 N N . LEU A 1 89 ? -4.654 -1.138 -3.286 1.00 96.81 89 LEU A N 1
ATOM 666 C CA . LEU A 1 89 ? -5.685 -0.102 -3.244 1.00 96.81 89 LEU A CA 1
ATOM 667 C C . LEU A 1 89 ? -7.028 -0.675 -3.692 1.00 96.81 89 LEU A C 1
ATOM 669 O O . LEU A 1 89 ? -7.991 -0.581 -2.933 1.00 96.81 89 LEU A O 1
ATOM 673 N N . ASP A 1 90 ? -7.063 -1.375 -4.826 1.00 96.25 90 ASP A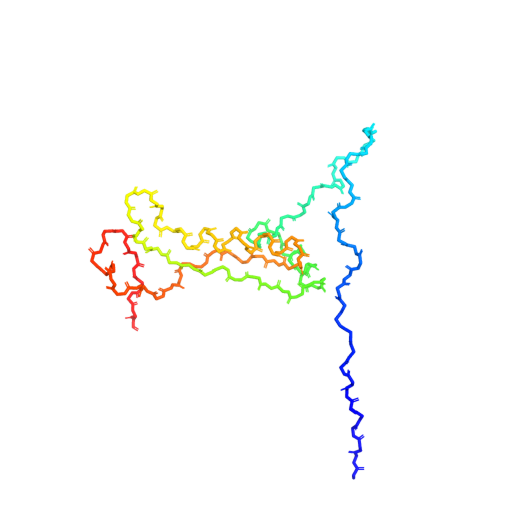 N 1
ATOM 674 C CA . ASP A 1 90 ? -8.281 -2.028 -5.323 1.00 96.25 90 ASP A CA 1
ATOM 675 C C . ASP A 1 90 ? -8.825 -3.053 -4.305 1.00 96.25 90 ASP A C 1
ATOM 677 O O . ASP A 1 90 ? -10.023 -3.106 -4.005 1.00 96.25 90 ASP A O 1
ATOM 681 N N . ALA A 1 91 ? -7.935 -3.848 -3.699 1.00 96.19 91 ALA A N 1
ATOM 682 C CA . ALA A 1 91 ? -8.310 -4.812 -2.667 1.00 96.19 91 ALA A CA 1
ATOM 683 C C . ALA A 1 91 ? -8.829 -4.137 -1.384 1.00 96.19 91 ALA A C 1
ATOM 685 O O . ALA A 1 91 ? -9.765 -4.646 -0.762 1.00 96.19 91 ALA A O 1
ATOM 686 N N . ALA A 1 92 ? -8.253 -3.002 -0.982 1.00 96.31 92 ALA A N 1
ATOM 687 C CA . ALA A 1 92 ? -8.697 -2.230 0.176 1.00 96.31 92 ALA A CA 1
ATOM 688 C C . ALA A 1 92 ? -10.037 -1.527 -0.075 1.00 96.31 92 ALA A C 1
ATOM 690 O O . ALA A 1 92 ? -10.851 -1.415 0.845 1.00 96.31 92 ALA A O 1
ATOM 691 N N . GLU A 1 93 ? -10.300 -1.089 -1.306 1.00 94.38 93 GLU A N 1
ATOM 692 C CA . GLU A 1 93 ? -11.607 -0.566 -1.703 1.00 94.38 93 GLU A CA 1
ATOM 693 C C . GLU A 1 93 ? -12.697 -1.634 -1.585 1.00 94.38 93 GLU A C 1
ATOM 695 O O . GLU A 1 93 ? -13.750 -1.366 -1.005 1.00 94.38 93 GLU A O 1
ATOM 700 N N . PHE A 1 94 ? -12.425 -2.856 -2.054 1.00 93.25 94 PHE A N 1
ATOM 701 C CA . PHE A 1 94 ? -13.390 -3.956 -2.015 1.00 93.25 94 PHE A CA 1
ATOM 702 C C . PHE A 1 94 ? -13.551 -4.583 -0.621 1.00 93.25 94 PHE A C 1
ATOM 704 O O . PHE A 1 94 ? -14.667 -4.823 -0.160 1.00 93.25 94 PHE A O 1
ATOM 711 N N . ALA A 1 95 ? -12.443 -4.880 0.059 1.00 94.38 95 ALA A N 1
ATOM 712 C CA . ALA A 1 95 ? -12.430 -5.705 1.267 1.00 94.38 95 ALA A CA 1
ATOM 713 C C . ALA A 1 95 ? -12.139 -4.922 2.561 1.00 94.38 95 ALA A C 1
ATOM 715 O O . ALA A 1 95 ? -12.107 -5.525 3.638 1.00 94.38 95 ALA A O 1
ATOM 716 N N . GLY A 1 96 ? -11.927 -3.606 2.469 1.00 93.69 96 GLY A N 1
ATOM 717 C CA . GLY A 1 96 ? -11.590 -2.731 3.590 1.00 93.69 96 GLY A CA 1
ATOM 718 C C . GLY A 1 96 ? -10.124 -2.797 4.030 1.00 93.69 96 GLY A C 1
ATOM 719 O O . GLY A 1 96 ? -9.326 -3.614 3.553 1.00 93.69 96 GLY A O 1
ATOM 720 N N . GLY A 1 97 ? -9.785 -1.930 4.986 1.00 95.94 97 GLY A N 1
ATOM 721 C CA . GLY A 1 97 ? -8.435 -1.765 5.515 1.00 95.94 97 GLY A CA 1
ATOM 722 C C . GLY A 1 97 ? -7.682 -0.599 4.878 1.00 95.94 97 GLY A C 1
ATOM 723 O O . GLY A 1 97 ? -8.199 0.106 4.009 1.00 95.94 97 GLY A O 1
ATOM 724 N N . LEU A 1 98 ? -6.447 -0.405 5.335 1.00 97.69 98 LEU A N 1
ATOM 725 C CA . LEU A 1 98 ? -5.538 0.636 4.852 1.00 97.69 98 LEU A CA 1
ATOM 726 C C . LEU A 1 98 ? -4.360 0.028 4.100 1.00 97.69 98 LEU A C 1
ATOM 728 O O . LEU A 1 98 ? -3.889 -1.056 4.440 1.00 97.69 98 LEU A O 1
ATOM 732 N N . VAL A 1 99 ? -3.866 0.738 3.097 1.00 97.94 99 VAL A N 1
ATOM 733 C CA . VAL A 1 99 ? -2.657 0.386 2.356 1.00 97.94 99 VAL A CA 1
ATOM 734 C C . VAL A 1 99 ? -1.495 1.162 2.952 1.00 97.94 99 VAL A C 1
ATOM 736 O O . VAL A 1 99 ? -1.540 2.384 3.057 1.00 97.94 99 VAL A O 1
ATOM 739 N N . TYR A 1 100 ? -0.477 0.436 3.398 1.00 97.19 100 TYR A N 1
ATOM 740 C CA . TYR A 1 100 ? 0.763 1.013 3.898 1.00 97.19 100 TYR A CA 1
ATOM 741 C C . TYR A 1 100 ? 1.601 1.576 2.736 1.00 97.19 100 TYR A C 1
ATOM 743 O O . TYR A 1 100 ? 1.533 1.020 1.637 1.00 97.19 100 TYR A O 1
ATOM 751 N N . PRO A 1 101 ? 2.449 2.595 2.964 1.00 95.25 101 PRO A N 1
ATOM 752 C CA . PRO A 1 101 ? 3.381 3.075 1.949 1.00 95.25 101 PRO A CA 1
ATOM 753 C C . PRO A 1 101 ? 4.205 1.951 1.323 1.00 95.25 101 PRO A C 1
ATOM 755 O O . PRO A 1 101 ? 4.675 1.046 2.019 1.00 95.25 101 PRO A O 1
ATOM 758 N N . GLN A 1 102 ? 4.437 2.034 0.012 1.00 93.62 102 GLN A N 1
ATOM 759 C CA . GLN A 1 102 ? 5.234 1.044 -0.710 1.00 93.62 102 GLN A CA 1
ATOM 760 C C . GLN A 1 102 ? 6.609 0.837 -0.062 1.00 93.62 102 GLN A C 1
ATOM 762 O O . GLN A 1 102 ? 7.425 1.759 0.029 1.00 93.62 102 GLN A O 1
ATOM 767 N N . LEU A 1 103 ? 6.902 -0.408 0.328 1.00 91.62 103 LEU A N 1
ATOM 768 C CA . LEU A 1 103 ? 8.218 -0.785 0.825 1.00 91.62 103 LEU A CA 1
ATOM 769 C C . LEU A 1 103 ? 9.068 -1.377 -0.295 1.00 91.62 103 LEU A C 1
ATOM 771 O O . LEU A 1 103 ? 8.811 -2.464 -0.816 1.00 91.62 103 LEU A O 1
ATOM 775 N N . TRP A 1 104 ? 10.149 -0.675 -0.615 1.00 88.62 104 TRP A N 1
ATOM 776 C CA . TRP A 1 104 ? 11.182 -1.134 -1.541 1.00 88.62 104 TRP A CA 1
ATOM 777 C C . TRP A 1 104 ? 12.142 -2.087 -0.828 1.00 88.62 104 TRP A C 1
ATOM 779 O O . TRP A 1 104 ? 13.250 -1.724 -0.422 1.00 88.62 104 TRP A O 1
ATOM 789 N N . ARG A 1 105 ? 11.663 -3.307 -0.581 1.00 75.44 105 ARG A N 1
ATOM 790 C CA . ARG A 1 105 ? 12.392 -4.376 0.107 1.00 75.44 105 ARG A CA 1
ATOM 791 C C . ARG A 1 105 ? 12.062 -5.712 -0.543 1.00 75.44 105 ARG A C 1
ATOM 793 O O . ARG A 1 105 ? 11.112 -6.379 -0.146 1.00 75.44 105 ARG A O 1
ATOM 800 N N . GLY A 1 106 ? 12.889 -6.136 -1.489 1.00 68.44 106 GLY A N 1
ATOM 801 C CA . GLY A 1 106 ? 12.797 -7.478 -2.050 1.00 68.44 106 GLY A CA 1
ATOM 802 C C . GLY A 1 106 ? 14.164 -8.090 -2.310 1.00 68.44 106 GLY A C 1
ATOM 803 O O . GLY A 1 106 ? 15.173 -7.392 -2.435 1.00 68.44 106 GLY A O 1
ATOM 804 N N . LYS A 1 107 ? 14.186 -9.424 -2.336 1.00 62.38 107 LYS A N 1
ATOM 805 C CA . LYS A 1 107 ? 15.340 -10.198 -2.791 1.00 62.38 107 LYS A CA 1
ATOM 806 C C . LYS A 1 107 ? 15.309 -10.196 -4.313 1.00 62.38 107 LYS A C 1
ATOM 808 O O . LYS A 1 107 ? 14.304 -10.578 -4.901 1.00 62.38 107 LYS A O 1
ATOM 813 N N . HIS A 1 108 ? 16.393 -9.745 -4.923 1.00 61.47 108 HIS A N 1
ATOM 814 C CA . HIS A 1 108 ? 16.510 -9.691 -6.375 1.00 61.47 108 HIS A CA 1
ATOM 815 C C . HIS A 1 108 ? 16.597 -11.075 -6.994 1.00 61.47 108 HIS A C 1
ATOM 817 O O . HIS A 1 108 ? 17.106 -12.017 -6.372 1.00 61.47 108 HIS A O 1
ATOM 823 N N . ARG A 1 109 ? 16.148 -11.186 -8.246 1.00 57.94 109 ARG A N 1
ATOM 824 C CA . ARG A 1 109 ? 16.476 -12.358 -9.051 1.00 57.94 109 ARG A CA 1
ATOM 825 C C . ARG A 1 109 ? 17.935 -12.238 -9.485 1.00 57.94 109 ARG A C 1
ATOM 827 O O . ARG A 1 109 ? 18.361 -11.227 -10.032 1.00 57.94 109 ARG A O 1
ATOM 834 N N . LEU A 1 110 ? 18.708 -13.304 -9.264 1.00 56.50 110 LEU A N 1
ATOM 835 C CA . LEU A 1 110 ? 20.159 -13.327 -9.509 1.00 56.50 110 LEU A CA 1
ATOM 836 C C . LEU A 1 110 ? 20.554 -12.977 -10.961 1.00 56.50 110 LEU A C 1
ATOM 838 O O . LEU A 1 110 ? 21.695 -12.607 -11.218 1.00 56.50 110 LEU A O 1
ATOM 842 N N . ILE A 1 111 ? 19.612 -13.060 -11.902 1.00 56.41 111 ILE A N 1
ATOM 843 C CA . ILE A 1 111 ? 19.808 -12.779 -13.329 1.00 56.41 111 ILE A CA 1
ATOM 844 C C . ILE A 1 111 ? 20.032 -11.292 -13.672 1.00 56.41 111 ILE A C 1
ATOM 846 O O . ILE A 1 111 ? 20.493 -11.017 -14.776 1.00 56.41 111 ILE A O 1
ATOM 850 N N . TYR A 1 112 ? 19.793 -10.343 -12.753 1.00 55.81 112 TYR A N 1
ATOM 851 C CA . TYR A 1 112 ? 19.962 -8.895 -13.007 1.00 55.81 112 TYR A CA 1
ATOM 852 C C . TYR A 1 112 ? 20.906 -8.172 -12.033 1.00 55.81 112 TYR A C 1
ATOM 854 O O . TYR A 1 112 ? 20.926 -6.943 -11.987 1.00 55.81 112 TYR A O 1
ATOM 862 N N . LEU A 1 113 ? 21.738 -8.912 -11.291 1.00 58.94 113 LEU A N 1
ATOM 863 C CA . LEU A 1 113 ? 22.698 -8.355 -10.321 1.00 58.94 113 LEU A CA 1
ATOM 864 C C . LEU A 1 113 ? 23.680 -7.331 -10.920 1.00 58.94 113 LEU A C 1
ATOM 866 O O . LEU A 1 113 ? 24.134 -6.443 -10.208 1.00 58.94 113 LEU A O 1
ATOM 870 N N . ASN A 1 114 ? 23.966 -7.433 -12.222 1.00 61.75 114 ASN A N 1
ATOM 871 C CA . ASN A 1 114 ? 24.857 -6.520 -12.947 1.00 61.75 114 ASN A CA 1
ATOM 872 C C . ASN A 1 114 ? 24.105 -5.534 -13.858 1.00 61.75 114 ASN A C 1
ATOM 874 O O . ASN A 1 114 ? 24.729 -4.853 -14.673 1.00 61.75 114 ASN A O 1
ATOM 878 N N . ALA A 1 115 ? 22.773 -5.476 -13.776 1.00 61.00 115 ALA A N 1
ATOM 879 C CA . ALA A 1 115 ? 21.994 -4.545 -14.579 1.00 61.00 115 ALA A CA 1
ATOM 880 C C . ALA A 1 115 ? 22.054 -3.128 -13.976 1.00 61.00 115 ALA A C 1
ATOM 882 O O . ALA A 1 115 ? 21.986 -2.972 -12.752 1.00 61.00 115 ALA A O 1
ATOM 883 N N . PRO A 1 116 ? 22.173 -2.079 -14.808 1.00 68.50 116 PRO A N 1
ATOM 884 C CA . PRO A 1 116 ? 22.212 -0.708 -14.317 1.00 68.50 116 PRO A CA 1
ATOM 885 C C . PRO A 1 116 ? 20.902 -0.351 -13.601 1.00 68.50 116 PRO A C 1
ATOM 887 O O . PRO A 1 116 ? 19.825 -0.774 -14.014 1.00 68.50 116 PRO A O 1
ATOM 890 N N . LEU A 1 117 ? 21.003 0.480 -12.556 1.00 69.75 117 LEU A N 1
ATOM 891 C CA . LEU A 1 117 ? 19.878 1.041 -11.784 1.00 69.75 117 LEU A CA 1
ATOM 892 C C . LEU A 1 117 ? 19.103 0.054 -10.889 1.00 69.75 117 LEU A C 1
ATOM 894 O O . LEU A 1 117 ? 18.141 0.455 -10.237 1.00 69.75 117 LEU A O 1
ATOM 898 N N . THR A 1 118 ? 19.550 -1.196 -10.783 1.00 70.38 118 THR A N 1
ATOM 899 C CA . THR A 1 118 ? 19.083 -2.125 -9.750 1.00 70.38 118 THR A CA 1
ATOM 900 C C . THR A 1 118 ? 19.622 -1.699 -8.376 1.00 70.38 118 THR A C 1
ATOM 902 O O . THR A 1 118 ? 20.835 -1.686 -8.160 1.00 70.38 118 THR A O 1
ATOM 905 N N . ILE A 1 119 ? 18.739 -1.366 -7.425 1.00 70.06 119 ILE A N 1
ATOM 906 C CA . ILE A 1 119 ? 19.140 -1.054 -6.042 1.00 70.06 119 ILE A CA 1
ATOM 907 C C . ILE A 1 119 ? 19.012 -2.316 -5.193 1.00 70.06 119 ILE A C 1
ATOM 909 O O . ILE A 1 119 ? 17.915 -2.824 -4.936 1.00 70.06 119 ILE A O 1
ATOM 913 N N . LEU A 1 120 ? 20.159 -2.793 -4.718 1.00 62.50 120 LEU A N 1
ATOM 914 C CA . LEU A 1 120 ? 20.260 -3.895 -3.774 1.00 62.50 120 LEU A CA 1
ATOM 915 C C . LEU A 1 120 ? 20.450 -3.335 -2.373 1.00 62.50 120 LEU A C 1
ATOM 917 O O . LEU A 1 120 ? 21.353 -2.533 -2.130 1.00 62.50 120 LEU A O 1
ATOM 921 N N . ARG A 1 121 ? 19.664 -3.823 -1.411 1.00 59.12 121 ARG A N 1
ATOM 922 C CA . ARG A 1 121 ? 20.156 -3.796 -0.037 1.00 59.12 121 ARG A CA 1
ATOM 923 C C . ARG A 1 121 ? 21.275 -4.824 0.065 1.00 59.12 121 ARG A C 1
ATOM 925 O O . ARG A 1 121 ? 21.015 -6.023 0.013 1.00 59.12 121 ARG A O 1
ATOM 932 N N . HIS A 1 122 ? 22.501 -4.343 0.238 1.00 53.78 122 HIS A N 1
ATOM 933 C CA . HIS A 1 122 ? 23.556 -5.161 0.814 1.00 53.78 122 HIS A CA 1
ATOM 934 C C . HIS A 1 122 ? 23.124 -5.562 2.227 1.00 53.78 122 HIS A C 1
ATOM 936 O O . HIS A 1 122 ? 22.710 -4.709 3.016 1.00 53.78 122 HIS A O 1
ATOM 942 N N . ASN A 1 123 ? 23.178 -6.859 2.528 1.00 50.03 123 ASN A N 1
ATOM 943 C CA . ASN A 1 123 ? 23.113 -7.307 3.913 1.00 50.03 123 ASN A CA 1
ATOM 944 C C . ASN A 1 123 ? 24.324 -6.704 4.633 1.00 50.03 123 ASN A C 1
ATOM 946 O O . ASN A 1 123 ? 25.459 -6.962 4.232 1.00 50.03 123 ASN A O 1
ATOM 950 N N . SER A 1 124 ? 24.053 -5.849 5.620 1.00 49.59 124 SER A N 1
ATOM 951 C CA . SER A 1 124 ? 25.004 -5.492 6.675 1.00 49.59 124 SER A CA 1
ATOM 952 C C . SER A 1 124 ? 25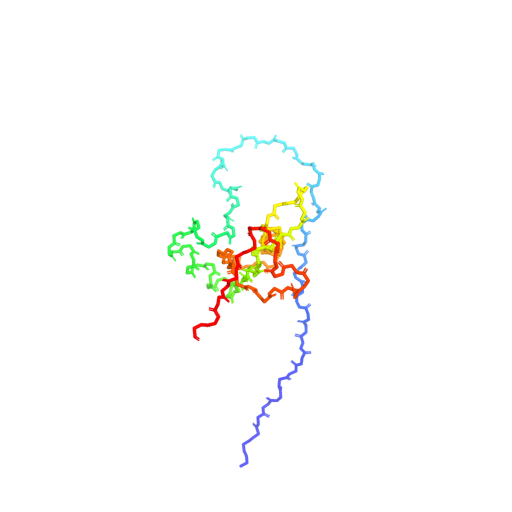.295 -6.707 7.544 1.00 49.59 124 SER A C 1
ATOM 954 O O . SER A 1 124 ? 24.335 -7.481 7.774 1.00 49.59 124 SER A O 1
#

Solvent-accessible surface area (backbone atoms only — not comparable to full-atom values): 8180 Å² total; per-residue (Å²): 140,83,85,78,85,82,85,76,95,76,76,89,81,73,75,92,82,68,92,82,80,75,86,84,78,85,93,72,96,63,104,51,84,81,81,71,65,79,77,78,45,51,47,85,82,50,56,72,69,58,49,54,52,44,42,73,76,34,83,43,74,42,74,24,55,13,36,38,40,63,62,57,97,89,43,61,39,43,47,58,25,54,52,38,40,53,55,39,46,58,46,23,73,75,73,50,35,34,26,46,70,72,38,79,64,59,85,76,66,81,90,49,78,86,42,75,82,43,63,74,83,74,85,127

Secondary structure (DSSP, 8-state):
-PPPPPPP-------S------S-------S-TTTT-PPP-BGGGS-HHHHHHHHHH---EE--EE-B----TTS-TTHHHHHHHHHHHHHHHHH--EEPPPEE--PPPGGGTTSTT-B-----

pLDDT: mean 73.95, std 23.01, range [32.59, 97.94]

Sequence (124 aa):
MLAMPALSPTSTNIPSDCPSRRLFGSFSAKSGILETLAMTRQLELLGPGHIAAEITRCPRVWLPLGTIEYHGQHLPVGLDGLQAHGLYLDAAEFAGGLVYPQLWRGKHRLIYLNAPLTILRHNS

Mean predicted aligned error: 14.57 Å

Nearest PDB structures (foldseek):
  3a6h-assembly1_F  TM=9.250E-01  e=4.501E-03  Pseudomonas putida
  3a6g-assembly1_E  TM=9.299E-01  e=1.514E-02  Pseudomonas putida
  3a6j-assembly1_F  TM=9.134E-0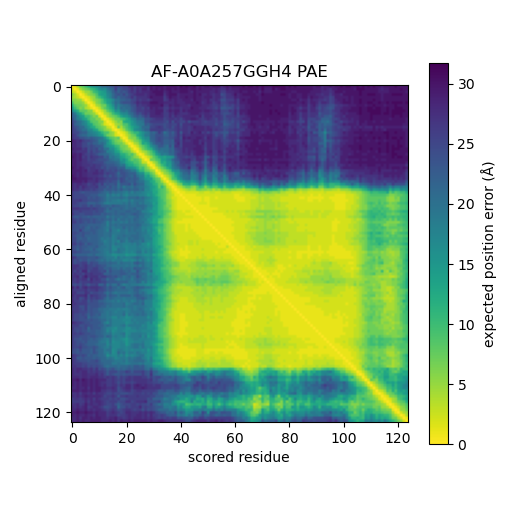1  e=2.426E-02  Pseudomonas putida
  3a6j-assembly1_D  TM=9.250E-01  e=5.091E-02  Pseudomonas putida

Radius of gyration: 21.57 Å; Cα contacts (8 Å, |Δi|>4): 136; chains: 1; bounding box: 56×52×57 Å